Protein AF-A0AAU7XTE4-F1 (afdb_monomer_lite)

Structure (mmCIF, N/CA/C/O backbone):
data_AF-A0AAU7XTE4-F1
#
_entry.id   AF-A0AAU7XTE4-F1
#
loop_
_atom_site.group_PDB
_atom_site.id
_atom_site.type_symbol
_atom_site.label_atom_id
_atom_site.label_alt_id
_atom_site.label_comp_id
_atom_site.label_asym_id
_atom_site.label_entity_id
_atom_site.label_seq_id
_atom_site.pdbx_PDB_ins_code
_atom_site.Cartn_x
_atom_site.Cartn_y
_atom_site.Cartn_z
_atom_site.occupancy
_atom_site.B_iso_or_equiv
_atom_site.auth_seq_id
_atom_site.auth_comp_id
_atom_site.auth_asym_id
_atom_site.auth_atom_id
_atom_site.pdbx_PDB_model_num
ATOM 1 N N . MET A 1 1 ? -9.511 -8.293 13.918 1.00 37.47 1 MET A N 1
ATOM 2 C CA . MET A 1 1 ? -8.140 -7.734 13.946 1.00 37.47 1 MET A CA 1
ATOM 3 C C . MET A 1 1 ? -7.855 -7.155 12.567 1.00 37.47 1 MET A C 1
ATOM 5 O O . MET A 1 1 ? -7.664 -7.930 11.639 1.00 37.47 1 MET A O 1
ATOM 9 N N . SER A 1 2 ? -7.914 -5.832 12.401 1.00 42.19 2 SER A N 1
ATOM 10 C CA . SER A 1 2 ? -7.664 -5.192 11.101 1.00 42.19 2 SER A CA 1
ATOM 11 C C . SER A 1 2 ? -6.162 -5.144 10.842 1.00 42.19 2 SER A C 1
ATOM 13 O O . SER A 1 2 ? -5.432 -4.425 11.524 1.00 42.19 2 SER A O 1
ATOM 15 N N . HIS A 1 3 ? -5.690 -5.953 9.900 1.00 43.66 3 HIS A N 1
ATOM 16 C CA . HIS A 1 3 ? -4.292 -5.950 9.493 1.00 43.66 3 HIS A CA 1
ATOM 17 C C . HIS A 1 3 ? -4.100 -4.837 8.454 1.00 43.66 3 HIS A C 1
ATOM 19 O O . HIS A 1 3 ? -4.867 -4.725 7.506 1.00 43.66 3 HIS A O 1
ATOM 25 N N . THR A 1 4 ? -3.102 -3.975 8.652 1.00 42.12 4 THR A N 1
ATOM 26 C CA . THR A 1 4 ? -2.672 -2.986 7.651 1.00 42.12 4 THR A CA 1
ATOM 27 C C . THR A 1 4 ? -1.425 -3.541 6.980 1.00 42.12 4 THR A C 1
ATOM 29 O O . THR A 1 4 ? -0.429 -3.782 7.659 1.00 42.12 4 THR A O 1
ATOM 32 N N . VAL A 1 5 ? -1.476 -3.774 5.670 1.00 44.16 5 VAL A N 1
ATOM 33 C CA . VAL A 1 5 ? -0.326 -4.252 4.894 1.00 44.16 5 VAL A CA 1
ATOM 34 C C . VAL A 1 5 ? 0.236 -3.107 4.064 1.00 44.16 5 VAL A C 1
ATOM 36 O O . VAL A 1 5 ? -0.489 -2.411 3.360 1.00 44.16 5 VAL A O 1
ATOM 39 N N . VAL A 1 6 ? 1.552 -2.929 4.161 1.00 44.19 6 VAL A N 1
ATOM 40 C CA . VAL A 1 6 ? 2.336 -2.068 3.276 1.00 44.19 6 VAL A CA 1
ATOM 41 C C . VAL A 1 6 ? 2.940 -2.975 2.211 1.00 44.19 6 VAL A C 1
ATOM 43 O O . VAL A 1 6 ? 3.856 -3.743 2.504 1.00 44.19 6 VAL A O 1
ATOM 46 N N . LEU A 1 7 ? 2.425 -2.914 0.983 1.00 46.50 7 LEU A N 1
ATOM 47 C CA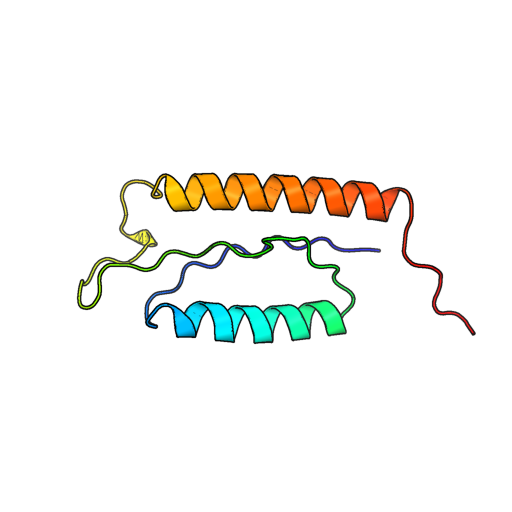 . LEU A 1 7 ? 3.033 -3.618 -0.144 1.00 46.50 7 LEU A CA 1
ATOM 48 C C . LEU A 1 7 ? 4.120 -2.735 -0.757 1.00 46.50 7 LEU A C 1
ATOM 50 O O . LEU A 1 7 ? 3.841 -1.726 -1.400 1.00 46.50 7 LEU A O 1
ATOM 54 N N . ARG A 1 8 ? 5.378 -3.136 -0.565 1.00 41.88 8 ARG A N 1
ATOM 55 C CA . ARG A 1 8 ? 6.512 -2.614 -1.328 1.00 41.88 8 ARG A CA 1
ATOM 56 C C . ARG A 1 8 ? 6.847 -3.630 -2.404 1.00 41.88 8 ARG A C 1
ATOM 58 O O . ARG A 1 8 ? 7.218 -4.754 -2.077 1.00 41.88 8 ARG A O 1
ATOM 65 N N . ALA A 1 9 ? 6.745 -3.231 -3.664 1.00 42.50 9 ALA A N 1
ATOM 66 C CA . ALA A 1 9 ? 6.978 -4.134 -4.773 1.00 42.50 9 ALA A CA 1
ATOM 67 C C . ALA A 1 9 ? 8.020 -3.544 -5.732 1.00 42.50 9 ALA A C 1
ATOM 69 O O . ALA A 1 9 ? 7.902 -2.410 -6.192 1.00 42.50 9 ALA A O 1
ATOM 70 N N . SER A 1 10 ? 9.085 -4.302 -5.986 1.00 39.00 10 SER A N 1
ATOM 71 C CA . SER A 1 10 ? 10.146 -3.961 -6.936 1.00 39.00 10 SER A CA 1
ATOM 72 C C . SER A 1 10 ? 10.090 -4.968 -8.076 1.00 39.00 10 SER A C 1
ATOM 74 O O . SER A 1 10 ? 10.388 -6.141 -7.856 1.00 39.00 10 SER A O 1
ATOM 76 N N . TRP A 1 11 ? 9.684 -4.525 -9.266 1.00 47.09 11 TRP A N 1
ATOM 77 C CA . TRP A 1 11 ? 9.452 -5.410 -10.404 1.00 47.09 11 TRP A CA 1
ATOM 78 C C . TRP A 1 11 ? 10.427 -5.118 -11.533 1.00 47.09 11 TRP A C 1
ATOM 80 O O . TRP A 1 11 ? 10.696 -3.967 -11.874 1.00 47.09 11 TRP A O 1
ATOM 90 N N . ARG A 1 12 ? 10.942 -6.194 -12.121 1.00 46.12 12 ARG A N 1
ATOM 91 C CA . ARG A 1 12 ? 11.719 -6.169 -13.351 1.00 46.12 12 ARG A CA 1
ATOM 92 C C . ARG A 1 12 ? 10.851 -6.823 -14.420 1.00 46.12 12 ARG A C 1
ATOM 94 O O . ARG A 1 12 ? 10.422 -7.952 -14.214 1.00 46.12 12 ARG A O 1
ATOM 101 N N . TRP A 1 13 ? 10.652 -6.103 -15.522 1.00 32.75 13 TRP A N 1
ATOM 102 C CA . TRP A 1 13 ? 9.740 -6.347 -16.651 1.00 32.75 13 TRP A CA 1
ATOM 103 C C . TRP A 1 13 ? 8.312 -5.813 -16.531 1.00 32.75 13 TRP A C 1
ATOM 105 O O . TRP A 1 13 ? 7.587 -6.078 -15.581 1.00 32.75 13 TRP A O 1
ATOM 115 N N . GLY A 1 14 ? 7.935 -5.103 -17.596 1.00 35.19 14 GLY A N 1
ATOM 116 C CA . GLY A 1 14 ? 6.637 -4.492 -17.824 1.00 35.19 14 GLY A CA 1
ATOM 117 C C . GLY A 1 14 ? 6.786 -2.987 -17.979 1.00 35.19 14 GLY A C 1
ATOM 118 O O . GLY A 1 14 ? 7.100 -2.300 -17.015 1.00 35.19 14 GLY A O 1
ATOM 119 N N . ASN A 1 15 ? 6.556 -2.486 -19.194 1.00 51.00 15 ASN A N 1
ATOM 120 C CA . ASN A 1 15 ? 6.144 -1.102 -19.435 1.00 51.00 15 ASN A CA 1
ATOM 121 C C . ASN A 1 15 ? 5.118 -0.684 -18.363 1.00 51.00 15 ASN A C 1
ATOM 123 O O . ASN A 1 15 ? 4.383 -1.554 -17.907 1.00 51.00 15 ASN A O 1
ATOM 127 N N . GLU A 1 16 ? 5.086 0.591 -17.973 1.00 52.44 16 GLU A N 1
ATOM 128 C CA . GLU A 1 16 ? 4.217 1.228 -16.954 1.00 52.44 16 GLU A CA 1
ATOM 129 C C . GLU A 1 16 ? 2.880 0.506 -16.633 1.00 52.44 16 GLU A C 1
ATOM 131 O O . GLU A 1 16 ? 2.526 0.327 -15.467 1.00 52.44 16 GLU A O 1
ATOM 136 N N . ASP A 1 17 ? 2.195 -0.009 -17.655 1.00 57.81 17 ASP A N 1
ATOM 137 C CA . ASP A 1 17 ? 0.958 -0.797 -17.585 1.00 57.81 17 ASP A CA 1
ATOM 138 C C . ASP A 1 17 ? 1.029 -2.110 -16.774 1.00 57.81 17 ASP A C 1
ATOM 140 O O . ASP A 1 17 ? 0.063 -2.480 -16.103 1.00 57.81 17 ASP A O 1
ATOM 144 N N . GLY A 1 18 ? 2.157 -2.826 -16.787 1.00 66.56 18 GLY A N 1
ATOM 145 C CA . GLY A 1 18 ? 2.298 -4.114 -16.094 1.00 66.56 18 GLY A CA 1
ATOM 146 C C . GLY A 1 18 ? 2.294 -3.980 -14.569 1.00 66.56 18 GLY A C 1
ATOM 147 O O . GLY A 1 18 ? 1.758 -4.837 -13.867 1.00 66.56 18 GLY A O 1
ATOM 148 N N . ALA A 1 19 ? 2.842 -2.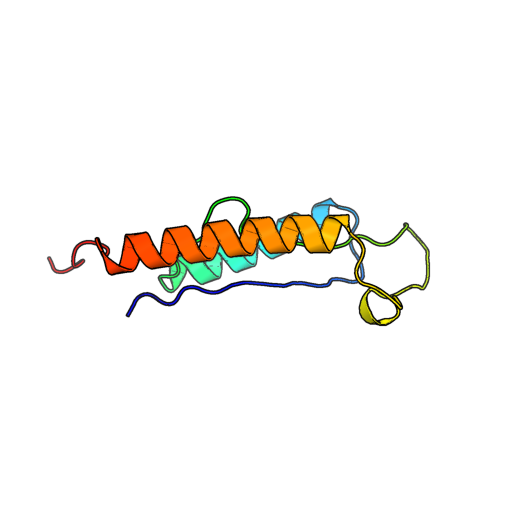877 -14.049 1.00 66.31 19 ALA A N 1
ATOM 149 C CA . ALA A 1 19 ? 2.848 -2.608 -12.614 1.00 66.31 19 ALA A CA 1
ATOM 150 C C . ALA A 1 19 ? 1.424 -2.349 -12.105 1.00 66.31 19 ALA A C 1
ATOM 152 O O . ALA A 1 19 ? 1.015 -2.929 -11.100 1.00 66.31 19 ALA A O 1
ATOM 153 N N . HIS A 1 20 ? 0.652 -1.526 -12.819 1.00 74.81 20 HIS A N 1
ATOM 154 C CA . HIS A 1 20 ? -0.721 -1.206 -12.437 1.00 74.81 20 HIS A CA 1
ATOM 155 C C . HIS A 1 20 ? -1.653 -2.421 -12.497 1.00 74.81 20 HIS A C 1
ATOM 157 O O . HIS A 1 20 ? -2.463 -2.590 -11.586 1.00 74.81 20 HIS A O 1
ATOM 163 N N . HIS A 1 21 ? -1.507 -3.294 -13.503 1.00 78.44 21 HIS A N 1
ATOM 164 C CA . HIS A 1 21 ? -2.296 -4.529 -13.598 1.00 78.44 21 HIS A CA 1
ATOM 165 C C . HIS A 1 21 ? -2.087 -5.418 -12.365 1.00 78.44 21 HIS A C 1
ATOM 167 O O . HIS A 1 21 ? -3.048 -5.777 -11.688 1.00 78.44 21 HIS A O 1
ATOM 173 N N . ILE A 1 22 ? -0.834 -5.734 -12.030 1.00 82.12 22 ILE A N 1
ATOM 174 C CA . ILE A 1 22 ? -0.514 -6.619 -10.897 1.00 82.12 22 ILE A CA 1
ATOM 175 C C . ILE A 1 22 ? -0.971 -6.000 -9.572 1.00 82.12 22 ILE A C 1
ATOM 177 O O . ILE A 1 22 ? -1.502 -6.695 -8.706 1.00 82.12 22 ILE A O 1
ATOM 181 N N . ILE A 1 23 ? -0.779 -4.686 -9.404 1.00 83.75 23 ILE A N 1
ATOM 182 C CA . ILE A 1 23 ? -1.241 -3.969 -8.211 1.00 83.75 23 ILE A CA 1
ATOM 183 C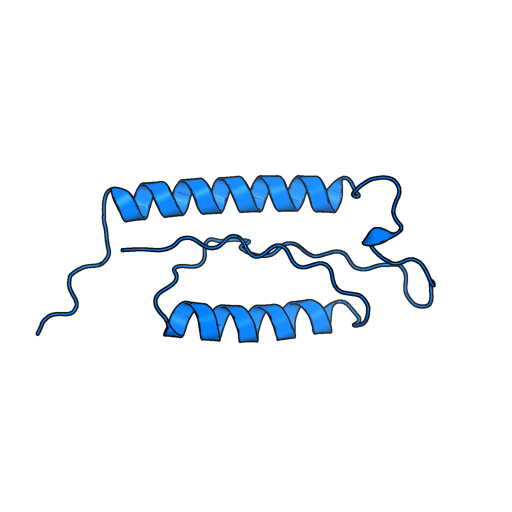 C . ILE A 1 23 ? -2.759 -4.101 -8.068 1.00 83.75 23 ILE A C 1
ATOM 185 O O . ILE A 1 23 ? -3.227 -4.370 -6.964 1.00 83.75 23 ILE A O 1
ATOM 189 N N . ALA A 1 24 ? -3.520 -3.966 -9.157 1.00 84.62 24 ALA A N 1
ATOM 190 C CA . ALA A 1 24 ? -4.972 -4.101 -9.122 1.00 84.62 24 ALA A CA 1
ATOM 191 C C . ALA A 1 24 ? -5.410 -5.513 -8.697 1.00 84.62 24 ALA A C 1
ATOM 193 O O . ALA A 1 24 ? -6.262 -5.645 -7.820 1.00 84.62 24 ALA A O 1
ATOM 194 N N . GLU A 1 25 ? -4.791 -6.561 -9.248 1.00 88.50 25 GLU A N 1
ATOM 195 C CA . GLU A 1 25 ? -5.095 -7.951 -8.877 1.00 88.50 25 GLU A CA 1
ATOM 196 C C . GLU A 1 25 ? -4.768 -8.242 -7.405 1.00 88.50 25 GLU A C 1
ATOM 198 O O . GLU A 1 25 ? -5.585 -8.815 -6.679 1.00 88.50 25 GLU A O 1
ATOM 203 N N . LEU A 1 26 ? -3.601 -7.798 -6.929 1.00 87.88 26 LEU A N 1
ATOM 204 C CA . LEU A 1 26 ? -3.203 -7.958 -5.528 1.00 87.88 26 LEU A CA 1
ATOM 205 C C . LEU A 1 26 ? -4.118 -7.180 -4.583 1.00 87.88 26 LEU A C 1
ATOM 207 O O . LEU A 1 26 ? -4.480 -7.684 -3.521 1.00 87.88 26 LEU A O 1
ATOM 211 N N . PHE A 1 27 ? -4.487 -5.953 -4.948 1.00 88.81 27 PHE A N 1
ATOM 212 C CA . PHE A 1 27 ? -5.364 -5.115 -4.136 1.00 88.81 27 PHE A CA 1
ATOM 213 C C . PHE A 1 27 ? -6.764 -5.701 -4.047 1.00 88.81 27 PHE A C 1
ATOM 215 O O . PHE A 1 27 ? -7.336 -5.713 -2.959 1.00 88.81 27 PHE A O 1
ATOM 222 N N . GLN A 1 28 ? -7.281 -6.254 -5.143 1.00 89.88 28 GLN A N 1
ATOM 223 C CA . GLN A 1 28 ? -8.548 -6.971 -5.110 1.00 89.88 28 GLN A CA 1
ATOM 224 C C . GLN A 1 28 ? -8.475 -8.166 -4.151 1.00 89.88 28 GLN A C 1
ATOM 226 O O . GLN A 1 28 ? -9.288 -8.258 -3.236 1.00 89.88 28 GLN A O 1
ATOM 231 N N . GLY A 1 29 ? -7.449 -9.016 -4.275 1.00 89.50 29 GLY A N 1
ATOM 232 C CA . GLY A 1 29 ? -7.292 -10.177 -3.392 1.00 89.50 29 GLY A CA 1
ATOM 233 C C . GLY A 1 29 ? -7.111 -9.808 -1.913 1.00 89.50 29 GLY A C 1
ATOM 234 O O . GLY A 1 29 ? -7.657 -10.472 -1.034 1.00 89.50 29 GLY A O 1
ATOM 235 N N . LEU A 1 30 ? -6.381 -8.727 -1.617 1.00 88.19 30 LEU A N 1
ATOM 236 C CA . LEU A 1 30 ? -6.238 -8.206 -0.254 1.00 88.19 30 LEU A CA 1
ATOM 237 C C . LEU A 1 30 ? -7.564 -7.672 0.296 1.00 88.19 30 LEU A C 1
ATOM 239 O O . LEU A 1 30 ? -7.914 -7.953 1.443 1.00 88.19 30 LEU A O 1
ATOM 243 N N . ASN A 1 31 ? -8.312 -6.924 -0.510 1.00 88.38 31 ASN A N 1
ATOM 244 C CA . ASN A 1 31 ? -9.625 -6.434 -0.119 1.00 88.38 31 ASN A CA 1
ATOM 245 C C . ASN A 1 31 ? -10.586 -7.593 0.200 1.00 88.38 31 ASN A C 1
ATOM 247 O O . ASN A 1 31 ? -11.273 -7.551 1.220 1.00 88.38 31 ASN A O 1
ATOM 251 N N . ASP A 1 32 ? -10.570 -8.659 -0.602 1.00 88.56 32 ASP A N 1
ATOM 252 C CA . ASP A 1 32 ? -11.455 -9.819 -0.430 1.00 88.56 32 ASP A CA 1
ATOM 253 C C . ASP A 1 32 ? -11.200 -10.589 0.876 1.00 88.56 32 ASP A C 1
ATOM 255 O O . ASP A 1 32 ? -12.121 -11.185 1.434 1.00 88.56 32 ASP A O 1
ATOM 259 N N . VAL A 1 33 ? -9.974 -10.546 1.412 1.00 89.81 33 VAL A N 1
ATOM 260 C CA . VAL A 1 33 ? -9.637 -11.148 2.717 1.00 89.81 33 VAL A CA 1
ATOM 261 C C . VAL A 1 33 ? -9.689 -10.147 3.882 1.00 89.81 33 VAL A C 1
ATOM 263 O O . VAL A 1 33 ? -9.274 -10.465 4.998 1.00 89.81 33 VAL A O 1
ATOM 266 N N . GLY A 1 34 ? -10.226 -8.944 3.647 1.00 86.00 34 GLY A N 1
ATOM 267 C CA . GLY A 1 34 ? -10.555 -7.968 4.688 1.00 86.00 34 GLY A CA 1
ATOM 268 C C . GLY A 1 34 ? -9.479 -6.920 4.986 1.00 86.00 34 GLY A C 1
ATOM 269 O O . GLY A 1 34 ? -9.531 -6.287 6.045 1.00 86.00 34 GLY A O 1
ATOM 270 N N . PHE A 1 35 ? -8.503 -6.715 4.096 1.00 88.00 35 PHE A N 1
ATOM 271 C CA . PHE A 1 35 ? -7.585 -5.577 4.207 1.00 88.00 35 PHE A CA 1
ATOM 272 C C . PHE A 1 35 ? -8.238 -4.288 3.707 1.00 88.00 35 PHE A C 1
ATOM 274 O O . PHE A 1 35 ? -8.884 -4.265 2.665 1.00 88.00 35 PHE A O 1
ATOM 281 N N . THR A 1 36 ? -7.980 -3.180 4.402 1.00 89.06 36 THR A N 1
ATOM 282 C CA . THR A 1 36 ? -8.304 -1.839 3.900 1.00 89.06 36 THR A CA 1
ATOM 283 C C . THR A 1 36 ? -7.078 -1.215 3.252 1.00 89.06 36 THR A C 1
ATOM 285 O O . THR A 1 36 ? -5.987 -1.213 3.828 1.00 89.06 36 THR A O 1
ATOM 288 N N . ILE A 1 37 ? -7.268 -0.646 2.066 1.00 88.38 37 ILE A N 1
ATOM 289 C CA . ILE A 1 37 ? -6.190 -0.130 1.226 1.00 88.38 37 ILE A CA 1
ATOM 290 C C . ILE A 1 37 ? -6.233 1.407 1.247 1.00 88.38 37 ILE A C 1
ATOM 292 O O . ILE A 1 37 ? -7.264 1.988 0.905 1.00 88.38 37 ILE A O 1
ATOM 296 N N . PRO A 1 38 ? -5.156 2.096 1.672 1.00 88.44 38 PRO A N 1
ATOM 297 C CA . PRO A 1 38 ? -5.126 3.556 1.701 1.00 88.44 38 PRO A CA 1
ATOM 298 C C . PRO A 1 38 ? -4.955 4.172 0.302 1.00 88.44 38 PRO A C 1
ATOM 300 O O . PRO A 1 38 ? -4.568 3.508 -0.656 1.00 88.44 38 PRO A O 1
ATOM 303 N N . ALA A 1 39 ? -5.179 5.482 0.179 1.00 86.94 39 ALA A N 1
ATOM 304 C CA . ALA A 1 39 ? -4.833 6.203 -1.047 1.00 86.94 39 ALA A CA 1
ATOM 305 C C . ALA A 1 39 ? -3.326 6.084 -1.344 1.00 86.94 39 ALA A C 1
ATOM 307 O O . ALA A 1 39 ? -2.506 6.116 -0.423 1.00 86.94 39 ALA A O 1
ATOM 308 N N . ASN A 1 40 ? -2.955 5.982 -2.625 1.00 84.25 40 ASN A N 1
ATOM 309 C CA . ASN A 1 40 ? -1.568 5.780 -3.067 1.00 84.25 40 ASN A CA 1
ATOM 310 C C . ASN A 1 40 ? -0.876 4.598 -2.354 1.00 84.25 40 ASN A C 1
ATOM 312 O O . ASN A 1 40 ? 0.276 4.713 -1.940 1.00 84.25 40 ASN A O 1
ATOM 316 N N . ALA A 1 41 ? -1.587 3.471 -2.201 1.00 82.31 41 ALA A N 1
ATOM 317 C CA . ALA A 1 41 ? -1.139 2.273 -1.479 1.00 82.31 41 ALA A CA 1
ATOM 318 C C . ALA A 1 41 ? 0.020 1.488 -2.132 1.00 82.31 41 ALA A C 1
ATOM 320 O O . ALA A 1 41 ? 0.446 0.463 -1.601 1.00 82.31 41 ALA A O 1
ATOM 321 N N . SER A 1 42 ? 0.526 1.934 -3.280 1.00 78.44 42 SER A N 1
ATOM 322 C CA . SER A 1 42 ? 1.563 1.239 -4.036 1.00 78.44 42 SER A CA 1
ATOM 323 C C . SER A 1 42 ? 2.691 2.177 -4.416 1.00 78.44 42 SER A C 1
ATOM 325 O O . SER A 1 42 ? 2.459 3.295 -4.879 1.00 78.44 42 SER A O 1
ATOM 327 N N . THR A 1 43 ? 3.916 1.676 -4.313 1.00 76.44 43 THR A N 1
ATOM 328 C CA . THR A 1 43 ? 5.092 2.308 -4.902 1.00 76.44 43 THR A CA 1
ATOM 329 C C . THR A 1 43 ? 5.820 1.297 -5.760 1.00 76.44 43 THR A C 1
ATOM 331 O O . THR A 1 43 ? 5.954 0.132 -5.386 1.00 76.44 43 THR A O 1
ATOM 334 N N . TYR A 1 44 ? 6.266 1.741 -6.928 1.00 70.00 44 TYR A N 1
ATOM 335 C CA . TYR A 1 44 ? 7.002 0.913 -7.867 1.00 70.00 44 TYR A CA 1
ATOM 336 C C . TYR A 1 44 ? 8.112 1.732 -8.521 1.00 70.00 44 TYR A C 1
ATOM 338 O O . TYR A 1 44 ? 8.132 2.964 -8.462 1.00 70.00 44 TYR A O 1
ATOM 346 N N . TRP A 1 45 ? 9.063 1.024 -9.115 1.00 72.75 45 TRP A N 1
ATOM 347 C CA . TRP A 1 45 ? 10.131 1.608 -9.908 1.00 72.75 45 TRP A CA 1
ATOM 348 C C . TRP A 1 45 ? 10.146 0.940 -11.274 1.00 72.75 45 TRP A C 1
ATOM 350 O O . TRP A 1 45 ? 10.072 -0.285 -11.354 1.00 72.75 45 TRP A O 1
ATOM 360 N N . VAL A 1 46 ? 10.263 1.750 -12.321 1.00 65.75 46 VAL A N 1
ATOM 361 C CA . VAL A 1 46 ? 10.451 1.285 -13.694 1.00 65.75 46 VAL A CA 1
ATOM 362 C C . VAL A 1 46 ? 11.856 1.696 -14.114 1.00 65.75 46 VAL A C 1
ATOM 364 O O . VAL A 1 46 ? 12.206 2.875 -14.062 1.00 65.75 46 VAL A O 1
ATOM 367 N N . GLY A 1 47 ? 12.676 0.710 -14.469 1.00 63.50 47 GLY A N 1
ATOM 368 C CA . GLY A 1 47 ? 13.980 0.960 -15.075 1.00 63.50 47 GLY A CA 1
ATOM 369 C C . GLY A 1 47 ? 13.846 1.408 -16.522 1.00 63.50 47 GLY A C 1
ATOM 370 O O . GLY A 1 47 ? 12.827 1.155 -17.161 1.00 63.50 47 GLY A O 1
ATOM 371 N N . GLU A 1 48 ? 14.882 2.056 -17.052 1.00 60.94 48 GLU A N 1
ATOM 372 C CA . GLU A 1 48 ? 14.914 2.419 -18.469 1.00 60.94 48 GLU A CA 1
ATOM 373 C C . GLU A 1 48 ? 14.683 1.188 -19.360 1.00 60.94 48 GLU A C 1
ATOM 375 O O . GLU A 1 48 ? 15.245 0.109 -19.137 1.00 60.94 48 GLU A O 1
ATOM 380 N N . ALA A 1 49 ? 13.830 1.351 -20.373 1.00 51.72 49 ALA A N 1
ATOM 381 C CA . ALA A 1 49 ? 13.491 0.276 -21.292 1.00 51.72 49 ALA A CA 1
ATOM 382 C C . ALA A 1 49 ? 14.762 -0.281 -21.965 1.00 51.72 49 ALA A C 1
ATOM 384 O O . ALA A 1 49 ? 15.600 0.470 -22.456 1.00 51.72 49 ALA A O 1
ATOM 385 N N . MET A 1 50 ? 14.889 -1.612 -22.000 1.00 52.09 50 MET A N 1
ATOM 386 C CA . MET A 1 50 ? 16.027 -2.356 -22.572 1.00 52.09 50 MET A CA 1
ATOM 387 C C . MET A 1 50 ? 17.379 -2.243 -21.836 1.00 52.09 50 MET A C 1
ATOM 389 O O . MET A 1 50 ? 18.385 -2.738 -22.344 1.00 52.09 50 MET A O 1
ATOM 393 N N . GLN A 1 51 ? 17.426 -1.682 -20.625 1.00 59.12 51 GLN A N 1
ATOM 394 C CA . GLN A 1 51 ? 18.623 -1.714 -19.773 1.00 59.12 51 GLN A CA 1
ATOM 395 C C . GLN A 1 51 ? 18.651 -2.951 -18.856 1.00 59.12 51 GLN A C 1
ATOM 397 O O . GLN A 1 51 ? 17.636 -3.388 -18.317 1.00 59.12 51 GLN A O 1
ATOM 402 N N . SER A 1 52 ? 19.849 -3.500 -18.630 1.00 60.88 52 SER A N 1
ATOM 403 C CA . SER A 1 52 ? 20.096 -4.680 -17.782 1.00 60.88 52 SER A CA 1
ATOM 404 C C . SER A 1 52 ? 20.292 -4.338 -16.302 1.00 60.88 52 SER A C 1
ATOM 406 O O . SER A 1 52 ? 20.921 -5.114 -15.583 1.00 60.88 52 SER A O 1
ATOM 408 N N . THR A 1 53 ? 19.768 -3.213 -15.819 1.00 64.44 53 THR A N 1
ATOM 409 C CA . THR A 1 53 ? 19.909 -2.801 -14.414 1.00 64.44 53 THR A CA 1
ATOM 410 C C . THR A 1 53 ? 18.675 -3.234 -13.630 1.00 64.44 53 THR A C 1
ATOM 412 O O . THR A 1 53 ? 17.556 -2.842 -13.951 1.00 64.44 53 THR A O 1
ATOM 415 N N . ASP A 1 54 ? 18.846 -4.121 -12.648 1.00 66.75 54 ASP A N 1
ATOM 416 C CA . ASP A 1 54 ? 17.778 -4.472 -11.705 1.00 66.75 54 ASP A CA 1
ATOM 417 C C . ASP A 1 54 ? 17.707 -3.427 -10.577 1.00 66.75 54 ASP A C 1
ATOM 419 O O . ASP A 1 54 ? 18.715 -2.816 -10.222 1.00 66.75 54 ASP A O 1
ATOM 423 N N . PHE A 1 55 ? 16.531 -3.237 -9.975 1.00 61.59 55 PHE A N 1
ATOM 424 C CA . PHE A 1 55 ? 16.360 -2.320 -8.845 1.00 61.59 55 PHE A CA 1
ATOM 425 C C . PHE A 1 55 ? 17.303 -2.675 -7.686 1.00 61.59 55 PHE A C 1
ATOM 427 O O . PHE A 1 55 ? 17.853 -1.790 -7.035 1.00 61.59 55 PHE A O 1
ATOM 434 N N . LYS A 1 56 ? 17.529 -3.975 -7.452 1.00 69.31 56 LYS A N 1
ATOM 435 C CA . LYS A 1 56 ? 18.457 -4.468 -6.419 1.00 69.31 56 LYS A CA 1
ATOM 436 C C . LYS A 1 56 ? 19.925 -4.117 -6.698 1.00 69.31 56 LYS A C 1
ATOM 438 O O . LYS A 1 56 ? 20.726 -4.108 -5.770 1.00 69.31 56 LYS A O 1
ATOM 443 N N . ASP A 1 57 ? 20.261 -3.841 -7.958 1.00 76.38 57 ASP A N 1
ATOM 444 C CA . ASP A 1 57 ? 21.619 -3.514 -8.394 1.00 76.38 57 ASP A CA 1
ATOM 445 C C . ASP A 1 57 ? 21.892 -2.000 -8.283 1.00 76.38 57 ASP A C 1
ATOM 447 O O . ASP A 1 57 ? 23.020 -1.540 -8.487 1.00 76.38 57 ASP A O 1
ATOM 451 N N . LEU A 1 58 ? 20.875 -1.199 -7.935 1.00 74.62 58 LEU A N 1
ATOM 452 C CA . LEU A 1 58 ? 21.032 0.227 -7.684 1.00 74.62 58 LEU A CA 1
ATOM 453 C C . LEU A 1 58 ? 21.774 0.453 -6.363 1.00 74.62 58 LEU A C 1
ATOM 455 O O . LEU A 1 58 ? 21.336 0.029 -5.295 1.00 74.62 58 LEU A O 1
ATOM 459 N N . LYS A 1 59 ? 22.873 1.215 -6.418 1.00 75.62 59 LYS A N 1
ATOM 460 C CA . LYS A 1 59 ? 23.649 1.606 -5.224 1.00 75.62 59 LYS A CA 1
ATOM 461 C C . LYS A 1 59 ? 22.836 2.419 -4.215 1.00 75.62 59 LYS A C 1
ATOM 463 O O . LYS A 1 59 ? 23.150 2.418 -3.030 1.00 75.62 59 LYS A O 1
ATOM 468 N N . GLN A 1 60 ? 21.822 3.135 -4.691 1.00 77.38 60 GLN A N 1
ATOM 469 C CA . GLN A 1 60 ? 20.910 3.915 -3.868 1.00 77.38 60 GLN A CA 1
ATOM 470 C C . GLN A 1 60 ? 19.494 3.803 -4.422 1.00 77.38 60 GLN A C 1
ATOM 472 O O . GLN A 1 60 ? 19.293 3.758 -5.636 1.00 77.38 60 GLN A O 1
ATOM 477 N N . THR A 1 61 ? 18.504 3.792 -3.530 1.00 77.19 61 THR A N 1
ATOM 478 C CA . THR A 1 61 ? 17.104 3.872 -3.954 1.00 77.19 61 THR A CA 1
ATOM 479 C C . THR A 1 61 ? 16.855 5.251 -4.578 1.00 77.19 61 THR A C 1
ATOM 481 O O . THR A 1 61 ? 17.203 6.252 -3.951 1.00 77.19 61 THR A O 1
ATOM 484 N N . PRO A 1 62 ? 16.252 5.352 -5.774 1.00 81.56 62 PRO A N 1
ATOM 485 C CA . PRO A 1 62 ? 15.947 6.642 -6.389 1.00 81.56 62 PRO A CA 1
ATOM 486 C C . PRO A 1 62 ? 15.048 7.510 -5.501 1.00 81.56 62 PRO A C 1
ATOM 488 O O . PRO A 1 62 ? 14.113 7.004 -4.880 1.00 81.56 62 PRO A O 1
ATOM 491 N N . GLU A 1 63 ? 15.297 8.820 -5.464 1.00 80.38 63 GLU A N 1
ATOM 492 C CA . GLU A 1 63 ? 14.571 9.773 -4.606 1.00 80.38 63 GLU A CA 1
ATOM 493 C C . GLU A 1 63 ? 13.053 9.749 -4.836 1.00 80.38 63 GLU A C 1
ATOM 495 O O . GLU A 1 63 ? 12.279 9.807 -3.883 1.00 80.38 63 GLU A O 1
ATOM 500 N N . VAL A 1 64 ? 12.612 9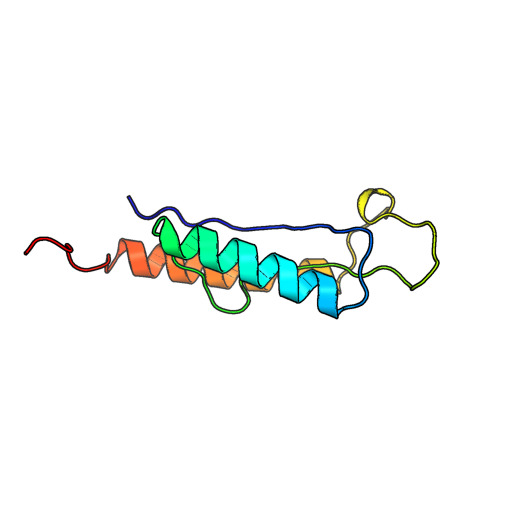.572 -6.083 1.00 77.31 64 VAL A N 1
ATOM 501 C CA . VAL A 1 64 ? 11.188 9.446 -6.434 1.00 77.31 64 VAL A CA 1
ATOM 502 C C . VAL A 1 64 ? 10.548 8.244 -5.733 1.00 77.31 64 VAL A C 1
ATOM 504 O O . VAL A 1 64 ? 9.469 8.363 -5.154 1.00 77.31 64 VAL A O 1
ATOM 507 N N . VAL A 1 65 ? 11.240 7.100 -5.704 1.00 79.94 65 VAL A N 1
ATOM 508 C CA . VAL A 1 65 ? 10.764 5.882 -5.027 1.00 79.94 65 VAL A CA 1
ATOM 509 C C . VAL A 1 65 ? 10.740 6.090 -3.515 1.00 79.94 65 VAL A C 1
ATOM 511 O O . VAL A 1 65 ? 9.781 5.689 -2.855 1.00 79.94 65 VAL A O 1
ATOM 514 N N . GLN A 1 66 ? 11.765 6.744 -2.958 1.00 81.38 66 GLN A N 1
ATOM 515 C CA . GLN A 1 66 ? 11.807 7.086 -1.533 1.00 81.38 66 GLN A CA 1
ATOM 516 C C . GLN A 1 66 ? 10.644 8.011 -1.148 1.00 81.38 66 GLN A C 1
ATOM 518 O O . GLN A 1 66 ? 9.944 7.751 -0.170 1.00 81.38 66 GLN A O 1
ATOM 523 N N . THR A 1 67 ? 10.389 9.043 -1.952 1.00 82.19 67 THR A N 1
ATOM 524 C CA . THR A 1 67 ? 9.332 10.037 -1.725 1.00 82.19 67 THR A CA 1
ATOM 525 C C . THR A 1 67 ? 7.951 9.402 -1.801 1.00 82.19 67 THR A C 1
ATOM 527 O O . THR A 1 67 ? 7.138 9.575 -0.890 1.00 82.19 67 THR A O 1
ATOM 530 N N . ALA A 1 68 ? 7.702 8.598 -2.838 1.00 81.31 68 ALA A N 1
ATOM 531 C CA . ALA A 1 68 ? 6.464 7.841 -2.967 1.00 81.31 68 ALA A CA 1
ATOM 532 C C . ALA A 1 68 ? 6.269 6.897 -1.768 1.00 81.31 68 ALA A C 1
ATOM 534 O O . ALA A 1 68 ? 5.177 6.818 -1.209 1.00 81.31 68 ALA A O 1
ATOM 535 N N . THR A 1 69 ? 7.339 6.231 -1.314 1.00 83.12 69 THR A N 1
ATOM 536 C CA . THR A 1 69 ? 7.283 5.285 -0.181 1.00 83.12 69 THR A CA 1
ATOM 537 C C . THR A 1 69 ? 7.005 5.999 1.139 1.00 83.12 69 THR A C 1
ATOM 539 O O . THR A 1 69 ? 6.240 5.502 1.969 1.00 83.12 69 THR A O 1
ATOM 542 N N . ALA A 1 70 ? 7.559 7.196 1.330 1.00 85.50 70 ALA A N 1
ATOM 543 C CA . ALA A 1 70 ? 7.238 8.035 2.477 1.00 85.50 70 ALA A CA 1
ATOM 544 C C . ALA A 1 70 ? 5.763 8.476 2.462 1.00 85.50 70 ALA A C 1
ATOM 546 O O . ALA A 1 70 ? 5.106 8.443 3.503 1.00 85.50 70 ALA A O 1
ATOM 547 N N . GLY A 1 71 ? 5.226 8.839 1.291 1.00 86.94 71 GLY A N 1
ATOM 548 C CA . GLY 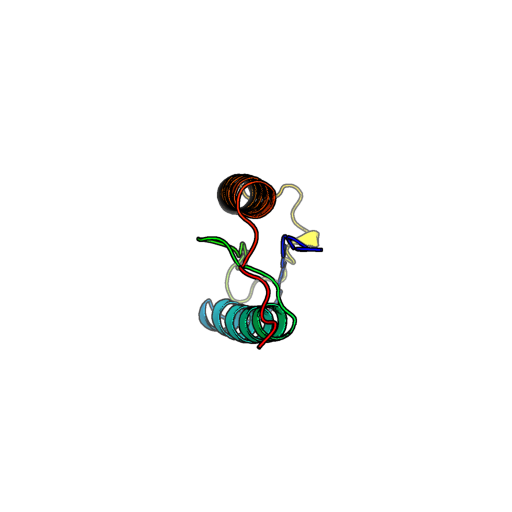A 1 71 ? 3.806 9.155 1.103 1.00 86.94 71 GLY A CA 1
ATOM 549 C C . GLY A 1 71 ? 2.889 7.975 1.434 1.00 86.94 71 GLY A C 1
ATOM 550 O O . GLY A 1 71 ? 1.982 8.115 2.255 1.00 86.94 71 GLY A O 1
ATOM 551 N N . LEU A 1 72 ? 3.193 6.796 0.882 1.00 88.31 72 LEU A N 1
ATOM 552 C CA . LEU A 1 72 ? 2.519 5.533 1.195 1.00 88.31 72 LEU A CA 1
ATOM 553 C C . LEU A 1 72 ? 2.490 5.277 2.706 1.00 88.31 72 LEU A C 1
ATOM 555 O O . LEU A 1 72 ? 1.430 5.057 3.287 1.00 88.31 72 LEU A O 1
ATOM 559 N N . THR A 1 73 ? 3.651 5.372 3.357 1.00 86.81 73 THR A N 1
ATOM 560 C CA . THR A 1 73 ? 3.784 5.118 4.798 1.00 86.81 73 THR A CA 1
ATOM 561 C C . THR A 1 73 ? 2.892 6.050 5.616 1.00 86.81 73 THR A C 1
ATOM 563 O O . THR A 1 73 ? 2.208 5.596 6.533 1.00 86.81 73 THR A O 1
ATOM 566 N N . ARG A 1 74 ? 2.842 7.344 5.270 1.00 91.50 74 ARG A N 1
ATOM 567 C CA . ARG A 1 74 ? 1.966 8.319 5.944 1.00 91.50 74 ARG A CA 1
ATOM 568 C C . ARG A 1 74 ? 0.493 7.934 5.814 1.00 91.50 74 ARG A C 1
ATOM 570 O O . ARG A 1 74 ? -0.222 7.954 6.814 1.00 91.50 74 ARG A O 1
ATOM 577 N N . ASN A 1 75 ? 0.062 7.529 4.621 1.00 90.25 75 ASN A N 1
ATOM 578 C CA . ASN A 1 75 ? -1.325 7.137 4.377 1.00 90.25 75 ASN A CA 1
ATOM 579 C C . ASN A 1 75 ? -1.689 5.833 5.105 1.00 90.25 75 ASN A C 1
ATOM 581 O O . ASN A 1 75 ? -2.761 5.752 5.704 1.00 90.25 75 ASN A O 1
ATOM 585 N N . CYS A 1 76 ? -0.787 4.847 5.136 1.00 89.38 76 CYS A N 1
ATOM 586 C CA . CYS A 1 76 ? -0.968 3.612 5.905 1.00 89.38 76 CYS A CA 1
ATOM 587 C C . CYS A 1 76 ? -1.092 3.882 7.407 1.00 89.38 76 CYS A C 1
ATOM 589 O O . CYS A 1 76 ? -2.009 3.370 8.044 1.00 89.38 76 CYS A O 1
ATOM 591 N N . VAL A 1 77 ? -0.202 4.703 7.977 1.00 91.94 77 VAL A N 1
ATOM 592 C CA . VAL A 1 77 ? -0.250 5.063 9.405 1.00 91.94 77 VAL A CA 1
ATOM 593 C C . VAL A 1 77 ? -1.549 5.794 9.733 1.00 91.94 77 VAL A C 1
ATOM 595 O O . VAL A 1 77 ? -2.188 5.492 10.744 1.00 91.94 77 VAL A O 1
ATOM 598 N N . HIS A 1 78 ? -1.965 6.724 8.872 1.00 93.06 78 HIS A N 1
ATOM 599 C CA . HIS A 1 78 ? -3.218 7.450 9.044 1.00 93.06 78 HIS A CA 1
ATOM 600 C C . HIS A 1 78 ? -4.426 6.504 9.037 1.00 93.06 78 HIS A C 1
ATOM 602 O O . HIS A 1 78 ? -5.216 6.514 9.981 1.00 93.06 78 HIS A O 1
ATOM 608 N N . LEU A 1 79 ? -4.522 5.627 8.034 1.00 90.94 79 LEU A N 1
ATOM 609 C CA . LEU A 1 79 ? -5.611 4.660 7.911 1.00 90.94 79 LEU A CA 1
ATOM 610 C C . LEU A 1 79 ? -5.647 3.669 9.082 1.00 90.94 79 LEU A C 1
ATOM 612 O O . LEU A 1 79 ? -6.707 3.441 9.660 1.00 90.94 79 LEU A O 1
ATOM 616 N N . ALA A 1 80 ? -4.496 3.117 9.473 1.00 90.81 80 ALA A N 1
ATOM 617 C CA . ALA A 1 80 ? -4.402 2.204 10.610 1.00 90.81 80 ALA A CA 1
ATOM 618 C C . ALA A 1 80 ? -4.861 2.873 11.915 1.00 90.81 80 ALA A C 1
ATOM 620 O O . ALA A 1 80 ? -5.550 2.259 12.730 1.00 90.81 80 ALA A O 1
ATOM 621 N N . THR A 1 81 ? -4.506 4.148 12.103 1.00 92.69 81 THR A N 1
ATOM 622 C CA . THR A 1 81 ? -4.933 4.931 13.269 1.00 92.69 81 THR A CA 1
ATOM 623 C C . THR A 1 81 ? -6.445 5.142 13.266 1.00 92.69 81 THR A C 1
ATOM 625 O O . THR A 1 81 ? -7.080 4.922 14.297 1.00 92.69 81 THR A O 1
ATOM 628 N N . LEU A 1 82 ? -7.028 5.497 12.116 1.00 94.12 82 LEU A N 1
ATOM 629 C CA . LEU A 1 82 ? -8.477 5.663 11.973 1.00 94.12 82 LEU A CA 1
ATOM 630 C C . LEU A 1 82 ? -9.232 4.360 12.248 1.00 94.12 82 LEU A C 1
ATOM 632 O O . LEU A 1 82 ? -10.149 4.357 13.061 1.00 94.12 82 LEU A O 1
ATOM 636 N N . LEU A 1 83 ? -8.812 3.241 11.653 1.00 91.75 83 LEU A N 1
ATOM 637 C CA . LEU A 1 83 ? -9.470 1.942 11.844 1.00 91.75 83 LEU A CA 1
ATOM 638 C C . LEU A 1 83 ? -9.326 1.401 13.270 1.00 91.75 83 LEU A C 1
ATOM 640 O O . LEU A 1 83 ? -10.171 0.638 13.731 1.00 91.75 83 LEU A O 1
ATOM 644 N N . LYS A 1 84 ? -8.271 1.794 13.992 1.00 90.69 84 LYS A N 1
ATOM 645 C CA . LYS A 1 84 ? -8.130 1.476 15.417 1.00 90.69 84 LYS A CA 1
ATOM 646 C C . LYS A 1 84 ? -9.126 2.255 16.282 1.00 90.69 84 LYS A C 1
ATOM 648 O O . LYS A 1 84 ? -9.549 1.743 17.314 1.00 90.69 84 LYS A O 1
ATOM 653 N N . GLN A 1 85 ? -9.461 3.484 15.894 1.00 94.31 85 GLN A N 1
ATOM 654 C CA . GLN A 1 85 ? -10.407 4.343 16.616 1.00 94.31 85 GLN A CA 1
ATOM 655 C C . GLN A 1 85 ? -11.862 4.019 16.265 1.00 94.31 85 GLN A C 1
ATOM 657 O O . GLN A 1 85 ? -12.718 3.995 17.145 1.00 94.31 85 GLN A O 1
ATOM 662 N N . ALA A 1 86 ? -12.124 3.763 14.988 1.00 92.69 86 ALA A N 1
ATOM 663 C CA . ALA A 1 86 ? -13.430 3.465 14.429 1.00 92.69 86 ALA A CA 1
ATOM 664 C C . ALA A 1 86 ? -13.303 2.232 13.517 1.00 92.69 86 ALA A C 1
ATOM 666 O O . ALA A 1 86 ? -13.121 2.378 12.304 1.00 92.69 86 ALA A O 1
ATOM 667 N N . PRO A 1 87 ? -13.326 1.0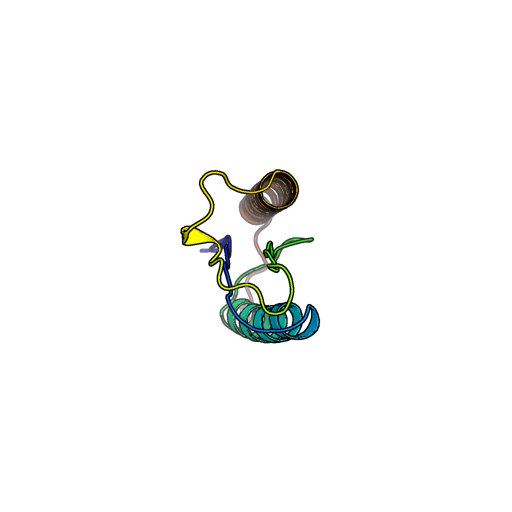13 14.090 1.00 89.31 87 PRO A N 1
ATOM 668 C CA . PRO A 1 87 ? -13.289 -0.207 13.295 1.00 89.31 87 PRO A CA 1
ATOM 669 C C . PRO A 1 87 ? -14.546 -0.321 12.428 1.00 89.31 87 PRO A C 1
ATOM 671 O O . PRO A 1 87 ? -15.560 0.330 12.692 1.00 89.31 87 PRO A O 1
ATOM 674 N N . TYR A 1 88 ? -14.497 -1.180 11.407 1.00 86.06 88 TYR A N 1
ATOM 675 C CA . TYR A 1 88 ? -15.707 -1.516 10.662 1.00 86.06 88 TYR A CA 1
ATOM 676 C C . TYR A 1 88 ? -16.799 -2.022 11.613 1.00 86.06 88 TYR A C 1
ATOM 678 O O . TYR A 1 88 ? -16.482 -2.750 12.560 1.00 86.06 88 TYR A O 1
ATOM 686 N N . PRO A 1 89 ? -18.072 -1.671 11.360 1.00 88.12 89 PRO A N 1
ATOM 687 C CA . PRO A 1 89 ? -19.183 -2.261 12.086 1.00 88.12 89 PRO A CA 1
ATOM 688 C C . PRO A 1 89 ? -19.124 -3.784 11.981 1.00 88.12 89 PRO A C 1
ATOM 690 O O . PRO A 1 89 ? -18.801 -4.318 10.911 1.00 88.12 89 PRO A O 1
ATOM 693 N N . ASN A 1 90 ? -19.453 -4.471 13.076 1.00 80.62 90 ASN A N 1
ATOM 694 C CA . ASN A 1 90 ? -19.616 -5.920 13.053 1.00 80.62 90 ASN A CA 1
ATOM 695 C C . ASN A 1 90 ? -20.573 -6.286 11.914 1.00 80.62 90 ASN A C 1
ATOM 697 O O . ASN A 1 90 ? -21.627 -5.673 11.764 1.00 80.62 90 ASN A O 1
ATOM 701 N N . GLN A 1 91 ? -20.187 -7.269 11.105 1.00 66.19 91 GLN A N 1
ATOM 702 C CA . GLN A 1 91 ? -21.008 -7.776 10.002 1.00 66.19 91 GLN A CA 1
ATOM 703 C C . GLN A 1 91 ? -22.016 -8.833 10.491 1.00 66.19 91 GLN A C 1
ATOM 705 O O . GLN A 1 91 ? -22.485 -9.654 9.707 1.00 66.19 91 GLN A O 1
ATOM 710 N N . ASP A 1 92 ? -22.317 -8.839 11.791 1.00 60.34 92 ASP A N 1
ATOM 711 C CA . ASP A 1 92 ? -23.241 -9.785 12.402 1.00 60.34 92 ASP A CA 1
ATOM 712 C C . ASP A 1 92 ? -24.676 -9.344 12.063 1.00 60.34 92 ASP A C 1
ATOM 714 O O . ASP A 1 92 ? -25.108 -8.266 12.481 1.00 60.34 92 ASP A O 1
ATOM 718 N N . ASN A 1 93 ? -25.382 -10.162 11.274 1.00 48.59 93 ASN A N 1
ATOM 719 C CA . ASN A 1 93 ? -26.837 -10.093 11.093 1.00 48.59 93 ASN A CA 1
ATOM 720 C C . ASN A 1 93 ? -27.549 -10.809 12.243 1.00 48.59 93 ASN A C 1
ATOM 722 O O . ASN A 1 93 ? -27.135 -11.951 12.552 1.00 48.59 93 ASN A O 1
#

Organism: NCBI:txid3126101

Foldseek 3Di:
DADQDQDEDEDDDDDPVVVVVVVVVVVVVCVVVPYDAFPLSYAYDDDDPPDPDGCVNDPDRDPVRVVSSVVNVVRSVVVVVVCVVPPPPPPDD

Radius of gyration: 15.92 Å; chains: 1; bounding box: 50×21×39 Å

pLDDT: mean 73.53, std 17.54, range [32.75, 94.31]

Secondary structure (DSSP, 8-state):
------EE----S--THHHHHHHHHHHHHHHHTT----TT-EE---PPTT----GGG-SS--HHHHHHHHHHHHHHHHHHHHHHHSPPPP---

Sequence (93 aa):
MSHTVVLRASWRWGNEDGAHHIIAELFQGLNDVGFTIPANASTYWVGEAMQSTDFKDLKQTPEVVQTATAGLTRNCVHLATLLKQAPYPNQDN